Protein AF-A0A419A8H7-F1 (afdb_monomer_lite)

Sequence (65 aa):
MTAPTLKDWQQERILDALSEGFGVEDIAERTKWSVDAIRQFVFSMPVELRREIYSTETPGEGMVK

pLDDT: mean 76.67, std 14.21, range [42.62, 91.0]

Secondary structure (DSSP, 8-state):
-PPPPHHHHHHHHHHHHHHTT--HHHHHHHHT--HHHHHHHHHHS-HHHHHHHHHTT--------

Organism: NCBI:txid1276757

Foldseek 3Di:
DDPDDPVNVLLVQLLVCLLVLDDLVVSCVVSVHDSVVSVVSLVPDDPVSVCNSCVVPDPDPDDDD

Structure (mmCIF, N/CA/C/O backbone):
data_AF-A0A419A8H7-F1
#
_entry.id   AF-A0A419A8H7-F1
#
loop_
_atom_site.group_PDB
_atom_site.id
_atom_site.type_symbol
_atom_site.label_atom_id
_atom_site.label_alt_id
_atom_site.label_comp_id
_atom_site.label_asym_id
_atom_site.label_entity_id
_atom_site.label_seq_id
_atom_site.pdbx_PDB_ins_code
_atom_site.Cartn_x
_atom_site.Cartn_y
_atom_site.Cartn_z
_atom_site.occupancy
_atom_site.B_iso_or_equiv
_atom_site.auth_seq_id
_atom_site.auth_comp_id
_atom_site.auth_asym_id
_atom_site.auth_atom_id
_atom_site.pdbx_PDB_model_num
ATOM 1 N N . MET A 1 1 ? 25.673 -0.150 2.618 1.00 46.38 1 MET A N 1
ATOM 2 C CA . MET A 1 1 ? 24.266 -0.267 3.048 1.00 46.38 1 MET A CA 1
ATOM 3 C C . MET A 1 1 ? 23.578 1.003 2.590 1.00 46.38 1 MET A C 1
ATOM 5 O O . MET A 1 1 ? 23.892 2.064 3.111 1.00 46.38 1 MET A O 1
ATOM 9 N N . THR A 1 2 ? 22.795 0.931 1.518 1.00 62.47 2 THR A N 1
ATOM 10 C CA . THR A 1 2 ? 22.097 2.099 0.963 1.00 62.47 2 THR A CA 1
ATOM 11 C C . THR A 1 2 ? 20.892 2.381 1.851 1.00 62.47 2 THR A C 1
ATOM 13 O O . THR A 1 2 ? 20.153 1.452 2.167 1.00 62.47 2 THR A O 1
ATOM 16 N N . ALA A 1 3 ? 20.730 3.621 2.311 1.00 74.06 3 ALA A N 1
ATOM 17 C CA . ALA A 1 3 ? 19.568 3.985 3.110 1.00 74.06 3 ALA A CA 1
ATOM 18 C C . ALA A 1 3 ? 18.289 3.806 2.268 1.00 74.06 3 ALA A C 1
ATOM 20 O O . ALA A 1 3 ? 18.309 4.177 1.089 1.00 74.06 3 ALA A O 1
ATOM 21 N N . PRO A 1 4 ? 17.207 3.251 2.842 1.00 70.75 4 PRO A N 1
ATOM 22 C CA . PRO A 1 4 ? 15.931 3.138 2.149 1.00 70.75 4 PRO A CA 1
ATOM 23 C C . PRO A 1 4 ? 15.465 4.525 1.707 1.00 70.75 4 PRO A C 1
ATOM 25 O O . PRO A 1 4 ? 15.516 5.494 2.472 1.00 70.75 4 PRO A O 1
ATOM 28 N N . THR A 1 5 ? 15.051 4.634 0.449 1.00 82.62 5 THR A N 1
ATOM 29 C CA . THR A 1 5 ? 14.530 5.885 -0.093 1.00 82.62 5 THR A CA 1
ATOM 30 C C . THR A 1 5 ? 13.130 6.139 0.457 1.00 82.62 5 THR A C 1
ATOM 32 O O . THR A 1 5 ? 12.451 5.227 0.924 1.00 82.62 5 THR A O 1
ATOM 35 N N . LEU A 1 6 ? 12.649 7.382 0.366 1.00 78.06 6 LEU A N 1
ATOM 36 C CA . LEU A 1 6 ? 11.268 7.720 0.738 1.00 78.06 6 LEU A CA 1
ATOM 37 C C . LEU A 1 6 ? 10.240 6.811 0.038 1.00 78.06 6 LEU A C 1
ATOM 39 O O . LEU A 1 6 ? 9.200 6.498 0.610 1.00 78.06 6 LEU A O 1
ATOM 43 N N . LYS A 1 7 ? 10.554 6.364 -1.182 1.00 78.38 7 LYS A N 1
ATOM 44 C CA . LYS A 1 7 ? 9.716 5.454 -1.957 1.00 78.38 7 LYS A CA 1
ATOM 45 C C . LYS A 1 7 ? 9.675 4.052 -1.345 1.00 78.38 7 LYS A C 1
ATOM 47 O O . LYS A 1 7 ? 8.588 3.494 -1.260 1.00 78.38 7 LYS A O 1
ATOM 52 N N . ASP A 1 8 ? 10.807 3.530 -0.875 1.00 81.50 8 ASP A N 1
ATOM 53 C CA . ASP A 1 8 ? 10.872 2.217 -0.215 1.00 81.50 8 ASP A CA 1
ATOM 54 C C . ASP A 1 8 ? 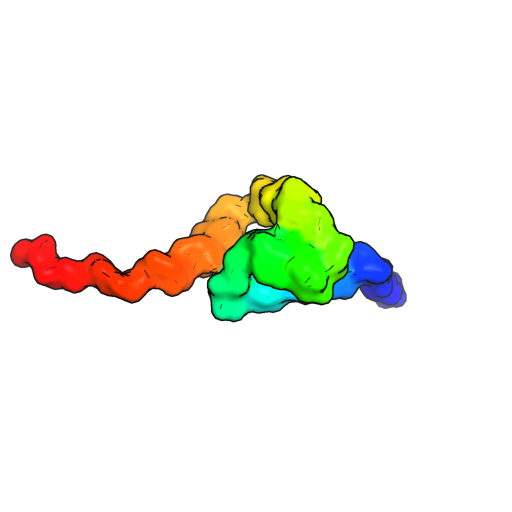9.997 2.207 1.047 1.00 81.50 8 ASP A C 1
ATOM 56 O O . ASP A 1 8 ? 9.128 1.350 1.192 1.00 81.50 8 ASP A O 1
ATOM 60 N N . TRP A 1 9 ? 10.110 3.247 1.881 1.00 82.94 9 TRP A N 1
ATOM 61 C CA . TRP A 1 9 ? 9.263 3.410 3.069 1.00 82.94 9 TRP A CA 1
ATOM 62 C C . TRP A 1 9 ? 7.770 3.470 2.734 1.00 82.94 9 TRP A C 1
ATOM 64 O O . TRP A 1 9 ? 6.940 2.939 3.468 1.00 82.94 9 TRP A O 1
ATOM 74 N N . GLN A 1 10 ? 7.398 4.136 1.639 1.00 82.75 10 GLN A N 1
ATOM 75 C CA . GLN A 1 10 ? 5.999 4.209 1.215 1.00 82.75 10 GLN A CA 1
ATOM 76 C C . GLN A 1 10 ? 5.487 2.865 0.692 1.00 82.75 10 GLN A C 1
ATOM 78 O O . GLN A 1 10 ? 4.354 2.495 0.993 1.00 82.75 10 GLN A O 1
ATOM 83 N N . GLN A 1 11 ? 6.316 2.123 -0.041 1.00 84.94 11 GLN A N 1
ATOM 84 C CA . GLN A 1 11 ? 5.972 0.791 -0.534 1.00 84.94 11 GLN A CA 1
ATOM 85 C C . GLN A 1 11 ? 5.787 -0.204 0.614 1.00 84.94 11 GLN A C 1
ATOM 87 O O . GLN A 1 11 ? 4.810 -0.948 0.601 1.00 84.94 11 GLN A O 1
ATOM 92 N N . GLU A 1 12 ? 6.642 -0.164 1.639 1.00 87.81 12 GLU A N 1
ATOM 93 C CA . GLU A 1 12 ? 6.474 -0.994 2.838 1.00 87.81 12 GLU A CA 1
ATOM 94 C C . GLU A 1 12 ? 5.145 -0.714 3.545 1.00 87.81 12 GLU A C 1
ATOM 96 O O . GLU A 1 12 ? 4.427 -1.648 3.880 1.00 87.81 12 GLU A O 1
ATOM 101 N N . ARG A 1 13 ? 4.745 0.556 3.692 1.00 87.75 13 ARG A N 1
ATOM 102 C CA . ARG A 1 13 ? 3.450 0.896 4.313 1.00 87.75 13 ARG A CA 1
ATOM 103 C C . ARG A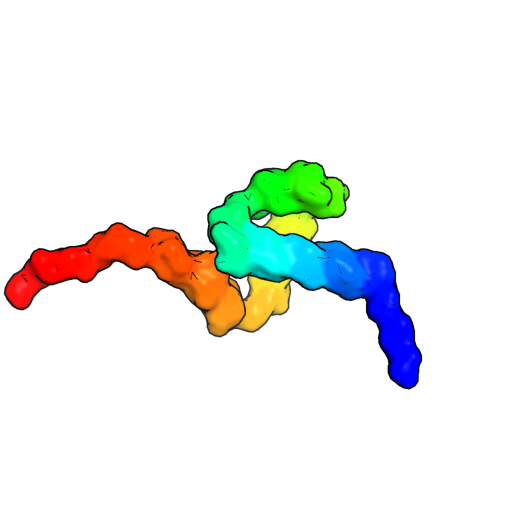 1 13 ? 2.241 0.438 3.503 1.00 87.75 13 ARG A C 1
ATOM 105 O O . ARG A 1 13 ? 1.204 0.141 4.088 1.00 87.75 13 ARG A O 1
ATOM 112 N N . ILE A 1 14 ? 2.353 0.422 2.175 1.00 87.94 14 ILE A N 1
ATOM 113 C CA . ILE A 1 14 ? 1.307 -0.118 1.300 1.00 87.94 14 ILE A CA 1
ATOM 114 C C . ILE A 1 14 ? 1.206 -1.632 1.500 1.00 87.94 14 ILE A C 1
ATOM 116 O O . ILE A 1 14 ? 0.102 -2.141 1.652 1.00 87.94 14 ILE A O 1
ATOM 120 N N . LEU A 1 15 ? 2.338 -2.341 1.532 1.00 86.06 15 LEU A N 1
ATOM 121 C CA . LEU A 1 15 ? 2.377 -3.789 1.757 1.00 86.06 15 LEU A CA 1
ATOM 122 C C . LEU A 1 15 ? 1.834 -4.181 3.134 1.00 86.06 15 LEU A C 1
ATOM 124 O O . LEU A 1 15 ? 1.044 -5.114 3.217 1.00 86.06 15 LEU A O 1
ATOM 128 N N . ASP A 1 16 ? 2.217 -3.451 4.180 1.00 88.31 16 ASP A N 1
ATOM 129 C CA . ASP A 1 16 ? 1.747 -3.669 5.551 1.00 88.31 16 ASP A CA 1
ATOM 130 C C . ASP A 1 16 ? 0.218 -3.546 5.617 1.00 88.31 16 ASP A C 1
ATOM 132 O O . ASP A 1 16 ? -0.472 -4.480 6.019 1.00 88.31 16 ASP A O 1
ATOM 136 N N . ALA A 1 17 ? -0.334 -2.464 5.058 1.00 87.62 17 ALA A N 1
ATOM 137 C CA . ALA A 1 17 ? -1.775 -2.250 5.051 1.00 87.62 17 ALA A CA 1
ATOM 138 C C . ALA A 1 17 ? -2.537 -3.255 4.161 1.00 87.62 17 ALA A C 1
ATOM 140 O O . ALA A 1 17 ? -3.641 -3.670 4.505 1.00 87.62 17 ALA A O 1
ATOM 141 N N . LEU A 1 18 ? -1.955 -3.690 3.037 1.00 84.62 18 LEU A N 1
ATOM 142 C CA . LEU A 1 18 ? -2.518 -4.780 2.230 1.00 84.62 18 LEU A CA 1
ATOM 143 C C . LEU A 1 18 ? -2.533 -6.102 3.012 1.00 84.62 18 LEU A C 1
ATOM 145 O O . LEU A 1 18 ? -3.515 -6.835 2.950 1.00 84.62 18 LEU A O 1
ATOM 149 N N . SER A 1 19 ? -1.472 -6.392 3.769 1.00 83.00 19 SER A N 1
ATOM 150 C CA . SER A 1 19 ? -1.369 -7.589 4.611 1.00 83.00 19 SER A CA 1
ATOM 151 C C . SER A 1 19 ? -2.345 -7.568 5.791 1.00 83.00 19 SER A C 1
ATOM 153 O O . SER A 1 19 ? -2.809 -8.623 6.217 1.00 83.00 19 SER A O 1
ATOM 155 N N . GLU A 1 20 ? -2.669 -6.388 6.319 1.00 85.62 20 GLU A N 1
ATOM 156 C CA . GLU A 1 20 ? -3.715 -6.197 7.332 1.00 85.62 20 GLU A CA 1
ATOM 157 C C . GLU A 1 20 ? -5.143 -6.334 6.758 1.00 85.62 20 GLU A C 1
ATOM 159 O O . GLU A 1 20 ? -6.109 -6.365 7.520 1.00 85.62 20 GLU A O 1
ATOM 164 N N . GLY A 1 21 ? -5.291 -6.431 5.429 1.00 83.06 21 GLY A N 1
ATOM 165 C CA . GLY A 1 21 ? -6.582 -6.558 4.747 1.00 83.06 21 GLY A CA 1
ATOM 166 C C . GLY A 1 21 ? -7.278 -5.225 4.455 1.00 83.06 21 GLY A C 1
ATOM 167 O O . GLY A 1 21 ? -8.487 -5.204 4.227 1.00 83.06 21 GLY A O 1
ATOM 168 N N . PHE A 1 22 ? -6.555 -4.098 4.464 1.00 86.81 22 PHE A N 1
ATOM 169 C CA . PHE A 1 22 ? -7.135 -2.816 4.062 1.00 86.81 22 PHE A CA 1
ATOM 170 C C . PHE A 1 22 ? -7.385 -2.763 2.551 1.00 86.81 22 PHE A C 1
ATOM 172 O O . PHE A 1 22 ? -6.566 -3.189 1.733 1.00 86.81 22 PHE A O 1
ATOM 179 N N . GLY A 1 23 ? -8.510 -2.155 2.173 1.00 85.25 23 GLY A N 1
ATOM 180 C CA . GLY A 1 23 ? -8.823 -1.873 0.779 1.00 85.25 23 GLY A CA 1
ATOM 181 C C . GLY A 1 23 ? -7.879 -0.828 0.180 1.00 85.25 23 GLY A C 1
ATOM 182 O O . GLY A 1 23 ? -7.367 0.056 0.864 1.00 85.25 23 GLY A O 1
ATOM 183 N N . VAL A 1 24 ? -7.681 -0.879 -1.138 1.00 87.31 24 VAL A N 1
ATOM 184 C CA . VAL A 1 24 ? -6.799 0.061 -1.862 1.00 87.31 24 VAL A CA 1
ATOM 185 C C . VAL A 1 24 ? -7.179 1.539 -1.677 1.00 87.31 24 VAL A C 1
ATOM 187 O O . VAL A 1 24 ? -6.319 2.407 -1.811 1.00 87.31 24 VAL A O 1
ATOM 190 N N . GLU A 1 25 ? -8.445 1.827 -1.370 1.00 88.94 25 GLU A N 1
ATOM 191 C CA . GLU A 1 25 ? -8.957 3.175 -1.096 1.00 88.94 25 GLU A CA 1
ATOM 192 C C . GLU A 1 25 ? -8.514 3.677 0.288 1.00 88.94 25 GLU A C 1
ATOM 194 O O . GLU A 1 25 ? -7.895 4.737 0.374 1.00 88.94 25 GLU A O 1
ATOM 199 N N . ASP A 1 26 ? -8.692 2.879 1.346 1.00 89.19 26 ASP A N 1
ATOM 200 C CA . ASP A 1 26 ? -8.177 3.181 2.691 1.00 89.19 26 ASP A CA 1
ATOM 201 C C . ASP A 1 26 ? -6.656 3.380 2.697 1.00 89.19 26 ASP A C 1
ATOM 203 O O . ASP A 1 26 ? -6.115 4.289 3.338 1.00 89.19 26 ASP A O 1
ATOM 207 N N . ILE A 1 27 ? -5.939 2.537 1.951 1.00 89.81 27 ILE A N 1
ATOM 208 C CA . ILE A 1 27 ? -4.482 2.627 1.840 1.00 89.81 27 ILE A CA 1
ATOM 209 C C . ILE A 1 27 ? -4.078 3.930 1.150 1.00 89.81 27 ILE A C 1
ATOM 211 O O . ILE A 1 27 ? -3.131 4.585 1.596 1.00 89.81 27 ILE A O 1
ATOM 215 N N . ALA A 1 28 ? -4.798 4.345 0.105 1.00 91.00 28 ALA A N 1
ATOM 216 C CA . ALA A 1 28 ? -4.566 5.614 -0.582 1.00 91.00 28 ALA A CA 1
ATOM 217 C C . ALA A 1 28 ? -4.696 6.805 0.378 1.00 91.00 28 ALA A C 1
ATOM 219 O O . ALA A 1 28 ? -3.816 7.671 0.422 1.00 91.00 28 ALA A O 1
ATOM 220 N N . GLU A 1 29 ? -5.731 6.815 1.220 1.00 89.06 29 GLU A N 1
ATOM 221 C CA . GLU A 1 29 ? -5.948 7.886 2.197 1.00 89.06 29 GLU A CA 1
ATOM 222 C C . GLU A 1 29 ? -4.843 7.962 3.260 1.00 89.06 29 GLU A C 1
ATOM 224 O O . GLU A 1 29 ? -4.378 9.061 3.599 1.00 89.06 29 GLU A O 1
ATOM 229 N N . ARG A 1 30 ? -4.390 6.798 3.747 1.00 86.56 30 ARG A N 1
ATOM 230 C CA . ARG A 1 30 ? -3.346 6.664 4.777 1.00 86.56 30 ARG A CA 1
ATOM 231 C C . ARG A 1 30 ? -1.952 7.010 4.268 1.00 86.56 30 ARG A C 1
ATOM 233 O O . ARG A 1 30 ? -1.173 7.646 4.975 1.00 86.56 30 ARG A O 1
ATOM 240 N N . THR A 1 31 ? -1.629 6.584 3.053 1.00 84.94 31 THR A N 1
ATOM 241 C CA . THR A 1 31 ? -0.288 6.740 2.465 1.00 84.94 31 THR A CA 1
ATOM 242 C C . THR A 1 31 ? -0.145 8.015 1.637 1.00 84.94 31 THR A C 1
ATOM 244 O O . THR A 1 31 ? 0.974 8.376 1.271 1.00 84.94 31 THR A O 1
ATOM 247 N N . LYS A 1 32 ? -1.256 8.721 1.374 1.00 86.62 32 LYS A N 1
ATOM 248 C CA . LYS A 1 32 ? -1.345 9.872 0.456 1.00 86.62 32 LYS A CA 1
ATOM 249 C C . LYS A 1 32 ? -0.948 9.529 -0.982 1.00 86.62 32 LYS A C 1
ATOM 251 O O . LYS A 1 32 ? -0.544 10.408 -1.741 1.00 86.62 32 LYS A O 1
ATOM 256 N N . TRP A 1 33 ? -1.063 8.259 -1.357 1.00 87.56 33 TRP A N 1
ATOM 257 C CA . TRP A 1 33 ? -0.883 7.803 -2.730 1.00 87.56 33 TRP A CA 1
ATOM 258 C C . TRP A 1 33 ? -2.204 7.822 -3.483 1.00 87.56 33 TRP A C 1
ATOM 260 O O . TRP A 1 33 ? -3.281 7.780 -2.898 1.00 87.56 33 TRP A O 1
ATOM 270 N N . SER A 1 34 ? -2.128 7.862 -4.809 1.00 91.00 34 SER A N 1
ATOM 271 C CA . SER A 1 34 ? -3.308 7.658 -5.642 1.00 91.00 34 SER A CA 1
ATOM 272 C C . SER A 1 34 ? -3.694 6.181 -5.655 1.00 91.00 34 SER A C 1
ATOM 274 O O . SER A 1 34 ? -2.829 5.311 -5.765 1.00 91.00 34 SER A O 1
ATOM 276 N N . VAL A 1 35 ? -4.998 5.902 -5.642 1.00 89.06 35 VAL A N 1
ATOM 277 C CA . VAL A 1 35 ? -5.539 4.540 -5.791 1.00 89.06 35 VAL A CA 1
ATOM 278 C C . VAL A 1 35 ? -4.965 3.851 -7.033 1.00 89.06 35 VAL A C 1
ATOM 280 O O . VAL A 1 35 ? -4.599 2.682 -6.975 1.00 89.06 35 VAL A O 1
ATOM 283 N N . ASP A 1 36 ? -4.822 4.579 -8.143 1.00 89.88 36 ASP A N 1
ATOM 284 C CA . ASP A 1 36 ? -4.237 4.049 -9.379 1.00 89.88 36 ASP A CA 1
ATOM 285 C C . ASP A 1 36 ? -2.769 3.625 -9.207 1.00 89.88 36 ASP A C 1
ATOM 287 O O . ASP A 1 36 ? -2.382 2.537 -9.625 1.00 89.88 36 ASP A O 1
ATOM 291 N N . ALA A 1 37 ? -1.974 4.423 -8.488 1.00 88.06 37 ALA A N 1
ATOM 292 C CA . ALA A 1 37 ? -0.577 4.111 -8.197 1.00 88.06 37 ALA A CA 1
ATOM 293 C C . ALA A 1 37 ? -0.440 2.870 -7.300 1.00 88.06 37 ALA A C 1
ATOM 295 O O . ALA A 1 37 ? 0.442 2.042 -7.524 1.00 88.06 37 ALA A O 1
ATOM 296 N N . ILE A 1 38 ? -1.337 2.705 -6.323 1.00 87.56 38 ILE A N 1
ATOM 297 C CA . ILE A 1 38 ? -1.391 1.501 -5.483 1.00 87.56 38 ILE A CA 1
ATOM 298 C C . ILE A 1 38 ? -1.814 0.293 -6.321 1.00 87.56 38 ILE A C 1
ATOM 300 O O . ILE A 1 38 ? -1.176 -0.751 -6.246 1.00 87.56 38 ILE A O 1
ATOM 304 N N . ARG A 1 39 ? -2.832 0.430 -7.180 1.00 87.56 39 ARG A N 1
ATOM 305 C CA . ARG A 1 39 ? -3.256 -0.644 -8.092 1.00 87.56 39 ARG A CA 1
ATOM 306 C C . ARG A 1 39 ? -2.129 -1.063 -9.024 1.00 87.56 39 ARG A C 1
ATOM 308 O O . ARG A 1 39 ? -1.879 -2.254 -9.140 1.00 87.56 39 ARG A O 1
ATOM 315 N N . GLN A 1 40 ? -1.429 -0.112 -9.640 1.00 88.44 40 GLN A N 1
ATOM 316 C CA . GLN A 1 40 ? -0.243 -0.356 -10.465 1.00 88.44 40 GLN A CA 1
ATOM 317 C C . GLN A 1 40 ? 0.855 -1.074 -9.676 1.00 88.44 40 GLN A C 1
ATOM 319 O O . GLN A 1 40 ? 1.429 -2.040 -10.174 1.00 88.44 40 GLN A O 1
ATOM 324 N N . PHE A 1 41 ? 1.119 -0.639 -8.442 1.00 86.00 41 PHE A N 1
ATOM 325 C CA . PHE A 1 41 ? 2.098 -1.275 -7.566 1.00 86.00 41 PHE A CA 1
ATOM 326 C C . PHE A 1 41 ? 1.727 -2.733 -7.277 1.00 86.00 41 PHE A C 1
ATOM 328 O O . PHE A 1 41 ? 2.533 -3.624 -7.535 1.00 86.00 41 PHE A O 1
ATOM 335 N N . VAL A 1 42 ? 0.485 -2.989 -6.861 1.00 83.75 42 VAL A N 1
ATOM 336 C CA . VAL A 1 42 ? -0.033 -4.345 -6.632 1.00 83.75 42 VAL A CA 1
ATOM 337 C C . VAL A 1 42 ? 0.014 -5.172 -7.918 1.00 83.75 42 VAL A C 1
ATOM 339 O O . VAL A 1 42 ? 0.423 -6.328 -7.891 1.00 83.75 42 VAL A O 1
ATOM 342 N N . PHE A 1 43 ? -0.331 -4.598 -9.074 1.00 84.06 43 PHE A N 1
ATOM 343 C CA . PHE A 1 43 ? -0.270 -5.291 -10.366 1.00 84.06 43 PHE A CA 1
ATOM 344 C C . PHE A 1 43 ? 1.155 -5.655 -10.786 1.00 84.06 43 PHE A C 1
ATOM 346 O O . PHE A 1 43 ? 1.362 -6.686 -11.427 1.00 84.06 43 PHE A O 1
ATOM 353 N N . SER A 1 44 ? 2.120 -4.810 -10.421 1.00 83.00 44 SER A N 1
ATOM 354 C CA . SER A 1 44 ? 3.544 -5.033 -10.651 1.00 83.00 44 SER A CA 1
ATOM 355 C C . SER A 1 44 ? 4.129 -6.100 -9.723 1.00 83.00 44 SER A C 1
ATOM 357 O O . SER A 1 44 ? 5.242 -6.563 -9.977 1.00 83.00 44 SER A O 1
ATOM 359 N N . MET A 1 45 ? 3.420 -6.500 -8.662 1.00 81.06 45 MET A N 1
ATOM 360 C CA . MET A 1 45 ? 3.873 -7.563 -7.773 1.00 81.06 45 MET A CA 1
ATOM 361 C C . MET A 1 45 ? 3.714 -8.956 -8.411 1.00 81.06 45 MET A C 1
ATOM 363 O O . MET A 1 45 ? 2.782 -9.204 -9.197 1.00 81.06 45 MET A O 1
A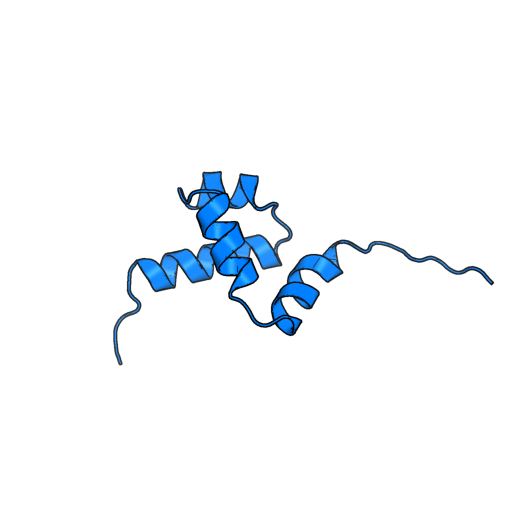TOM 367 N N . PRO A 1 46 ? 4.588 -9.909 -8.031 1.00 79.75 46 PRO A N 1
ATOM 368 C CA . PRO A 1 46 ? 4.415 -11.323 -8.334 1.00 79.75 46 PRO A CA 1
ATOM 369 C C . PRO A 1 46 ? 2.994 -11.799 -8.025 1.00 79.75 46 PRO A C 1
ATOM 371 O O . PRO A 1 46 ? 2.382 -11.400 -7.033 1.00 79.75 46 PRO A O 1
ATOM 374 N N . VAL A 1 47 ? 2.458 -12.664 -8.886 1.00 74.56 47 VAL A N 1
ATOM 375 C CA . VAL A 1 47 ? 1.095 -13.200 -8.733 1.00 74.56 47 VAL A CA 1
ATOM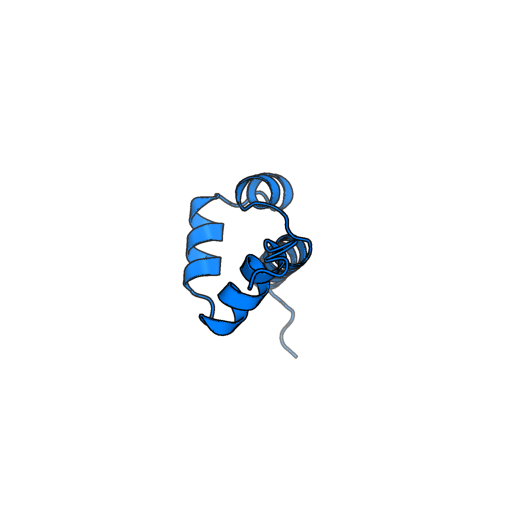 376 C C . VAL A 1 47 ? 0.913 -13.972 -7.421 1.00 74.56 47 VAL A C 1
ATOM 378 O O . VAL A 1 47 ? -0.183 -13.984 -6.873 1.00 74.56 47 VAL A O 1
ATOM 381 N N . GLU A 1 48 ? 1.985 -14.569 -6.899 1.00 75.62 48 GLU A N 1
ATOM 382 C CA . GLU A 1 48 ? 1.998 -15.298 -5.626 1.00 75.62 48 GLU A CA 1
ATOM 383 C C . GLU A 1 48 ? 1.709 -14.364 -4.446 1.00 75.62 48 GLU A C 1
ATOM 385 O O . GLU A 1 48 ? 0.779 -14.613 -3.687 1.00 75.62 48 GLU A O 1
ATOM 390 N N . LEU A 1 49 ? 2.394 -13.218 -4.378 1.00 74.50 49 LEU A N 1
ATOM 391 C CA . LEU A 1 49 ? 2.162 -12.214 -3.335 1.00 74.50 49 LEU A CA 1
ATOM 392 C C . LEU A 1 49 ? 0.778 -11.567 -3.451 1.00 74.50 49 LEU A C 1
ATOM 394 O O . LEU A 1 49 ? 0.113 -11.328 -2.448 1.00 74.50 49 LEU A O 1
ATOM 398 N N . ARG A 1 50 ? 0.303 -11.324 -4.681 1.00 71.44 50 ARG A N 1
ATOM 399 C CA . ARG A 1 50 ? -1.081 -10.877 -4.900 1.00 71.44 50 ARG A CA 1
ATOM 400 C C . ARG A 1 50 ? -2.084 -11.896 -4.369 1.00 71.44 50 ARG A C 1
ATOM 402 O O . ARG A 1 50 ? -3.076 -11.513 -3.763 1.00 71.44 50 ARG A O 1
ATOM 409 N N . ARG A 1 51 ? -1.836 -13.187 -4.591 1.00 68.56 51 ARG A N 1
ATOM 410 C CA . ARG A 1 5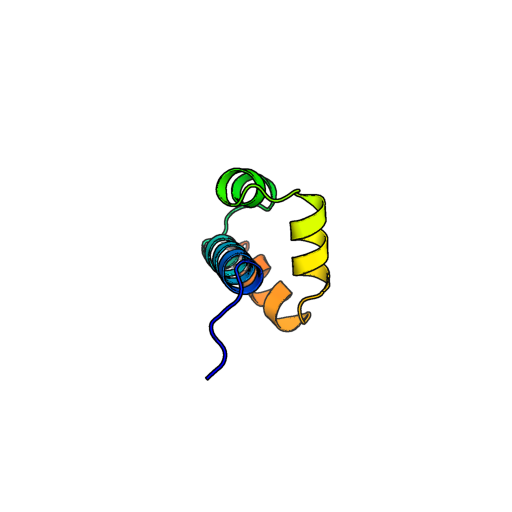1 ? -2.702 -14.248 -4.077 1.00 68.56 51 ARG A CA 1
ATOM 411 C C . ARG A 1 51 ? -2.716 -14.285 -2.561 1.00 68.56 51 ARG A C 1
ATOM 413 O O . ARG A 1 51 ? -3.800 -14.449 -2.029 1.00 68.56 51 ARG A O 1
ATOM 420 N N . GLU A 1 52 ? -1.594 -14.113 -1.873 1.00 68.56 52 GLU A N 1
ATOM 421 C CA . GLU A 1 52 ? -1.590 -14.087 -0.403 1.00 68.56 52 GLU A CA 1
ATOM 422 C C . GLU A 1 52 ? -2.397 -12.910 0.157 1.00 68.56 52 GLU A C 1
ATOM 424 O O . GLU A 1 52 ? -3.208 -13.108 1.056 1.00 68.56 52 GLU A O 1
ATOM 429 N N . ILE A 1 53 ? -2.264 -11.723 -0.444 1.00 68.81 53 ILE A N 1
ATOM 430 C CA . ILE A 1 53 ? -3.003 -10.517 -0.037 1.00 68.81 53 ILE A CA 1
ATOM 431 C C . ILE A 1 53 ? -4.516 -10.673 -0.237 1.00 68.81 53 ILE A C 1
ATOM 433 O O . ILE A 1 53 ? -5.282 -10.297 0.638 1.00 68.81 53 ILE A O 1
ATOM 437 N N . TYR A 1 54 ? -4.959 -11.238 -1.366 1.00 62.09 54 TYR A N 1
ATOM 438 C CA . TYR A 1 54 ? -6.391 -11.414 -1.657 1.00 62.09 54 TYR A CA 1
ATOM 439 C C . TYR A 1 54 ? -6.979 -12.741 -1.143 1.00 62.09 54 TYR A C 1
ATOM 441 O O . TYR A 1 54 ? -8.195 -12.908 -1.135 1.00 62.09 54 TYR A O 1
ATOM 449 N N . SER A 1 55 ? -6.159 -13.709 -0.712 1.00 61.50 55 SER A N 1
ATOM 450 C CA . SER A 1 55 ? -6.664 -14.977 -0.147 1.00 61.50 55 SER A CA 1
ATOM 451 C C . SER A 1 55 ? -7.182 -14.820 1.282 1.00 61.50 55 SER A C 1
ATOM 453 O O . SER A 1 55 ? -7.972 -15.649 1.733 1.00 61.50 55 SER A O 1
ATOM 455 N N . THR A 1 56 ? -6.797 -13.754 1.990 1.00 54.12 56 THR A N 1
ATOM 456 C CA . THR A 1 56 ? -7.321 -13.437 3.331 1.00 54.12 56 THR A CA 1
ATOM 457 C C . THR A 1 56 ? -8.809 -13.060 3.313 1.00 54.12 56 THR A C 1
ATOM 459 O O . THR A 1 56 ? -9.463 -13.128 4.352 1.00 54.12 56 THR A O 1
ATOM 462 N N . GLU A 1 57 ? -9.391 -12.791 2.137 1.00 48.88 57 GLU A N 1
ATOM 463 C CA . GLU A 1 57 ? -10.829 -12.558 1.933 1.00 48.88 57 GLU A CA 1
ATOM 464 C C . GLU A 1 57 ? -11.641 -13.840 1.641 1.00 48.88 57 GLU A C 1
ATOM 466 O O . GLU A 1 57 ? -12.717 -13.779 1.048 1.00 48.88 57 GLU A O 1
ATOM 471 N N . THR A 1 58 ? -11.190 -15.017 2.096 1.00 47.09 58 THR A N 1
ATOM 472 C CA . THR A 1 58 ? -12.064 -16.208 2.173 1.00 47.09 58 THR A CA 1
ATOM 473 C C . THR A 1 58 ? -12.294 -16.694 3.608 1.00 47.09 58 THR A C 1
ATOM 475 O O . THR A 1 58 ? -11.775 -17.735 4.014 1.00 47.09 58 THR A O 1
ATOM 478 N N . PRO A 1 59 ? -13.153 -16.025 4.400 1.00 51.28 59 PRO A N 1
ATOM 479 C CA . PRO A 1 59 ? -13.862 -16.707 5.470 1.00 51.28 59 PRO A CA 1
ATOM 480 C C . PRO A 1 59 ? -14.940 -17.623 4.858 1.00 51.28 59 PRO A C 1
ATOM 482 O O . PRO A 1 59 ? -16.080 -17.223 4.652 1.00 51.28 59 PRO A O 1
ATOM 485 N N . GLY A 1 60 ? -14.564 -18.877 4.597 1.00 49.44 60 GLY A N 1
ATOM 486 C CA . GLY A 1 60 ? -15.493 -20.006 4.504 1.00 49.44 60 GLY A CA 1
ATOM 487 C C . GLY A 1 60 ? -15.993 -20.383 3.110 1.00 49.44 60 GLY A C 1
ATOM 488 O O . GLY A 1 60 ? -17.074 -19.977 2.700 1.00 49.44 60 GLY A O 1
ATOM 489 N N . GLU A 1 61 ? -15.316 -21.340 2.476 1.00 42.62 61 GLU A N 1
ATOM 490 C CA . GLU A 1 61 ? -16.042 -22.391 1.758 1.00 42.62 61 GLU A CA 1
ATOM 491 C C . GLU A 1 61 ? -16.250 -23.539 2.753 1.00 42.62 61 GLU A C 1
ATOM 493 O O . GLU A 1 61 ? -15.419 -24.429 2.936 1.00 42.62 61 GLU A O 1
ATOM 498 N N . GLY A 1 62 ? -17.338 -23.427 3.516 1.00 48.41 62 GLY A N 1
ATOM 499 C CA . GLY A 1 62 ? -17.839 -24.523 4.324 1.00 48.41 62 GLY A CA 1
ATO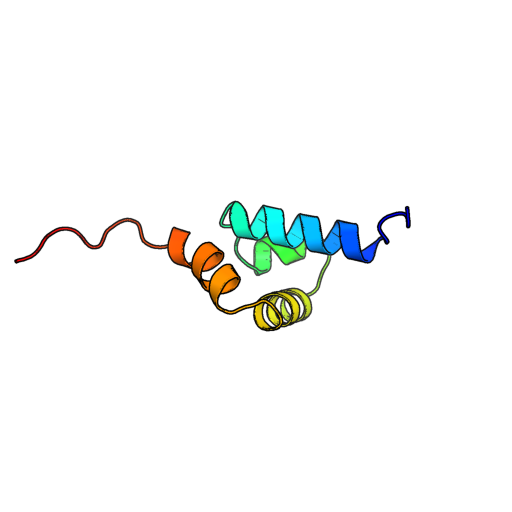M 500 C C . GLY A 1 62 ? -18.221 -25.695 3.422 1.00 48.41 62 GLY A C 1
ATOM 501 O O . GLY A 1 62 ? -18.980 -25.536 2.474 1.00 48.41 62 GLY A O 1
ATOM 502 N N . MET A 1 63 ? -17.686 -26.868 3.749 1.00 51.69 63 MET A N 1
ATOM 503 C CA . MET A 1 63 ? -18.403 -28.143 3.797 1.00 51.69 63 MET A CA 1
ATOM 504 C C . MET A 1 63 ? -19.747 -28.193 3.036 1.00 51.69 63 MET A C 1
ATOM 506 O O . MET A 1 63 ? -20.784 -27.892 3.613 1.00 51.69 63 MET A O 1
ATOM 510 N N . VAL A 1 64 ? -19.726 -28.655 1.784 1.00 57.72 64 VAL A N 1
ATOM 511 C CA . VAL A 1 64 ? -20.749 -29.508 1.137 1.00 57.72 64 VAL A CA 1
ATOM 512 C C . VAL A 1 64 ? -20.036 -30.178 -0.049 1.00 57.72 64 VAL A C 1
ATOM 514 O O . VAL A 1 64 ? -19.570 -29.503 -0.960 1.00 57.72 64 VAL A O 1
ATOM 517 N N . LYS A 1 65 ? -19.810 -31.489 -0.068 1.00 47.62 65 LYS A N 1
ATOM 518 C CA . LYS A 1 65 ? -20.788 -32.581 -0.027 1.00 47.62 65 LYS A CA 1
ATOM 519 C C . LYS A 1 65 ? -20.202 -33.824 0.633 1.00 47.62 65 LYS A C 1
ATOM 521 O O . LYS A 1 65 ? -18.980 -34.037 0.481 1.00 47.62 65 LYS A O 1
#

Radius of gyration: 14.41 Å; chains: 1; bounding box: 45×42×18 Å